Protein AF-A0AAU2MP85-F1 (afdb_monomer)

pLDDT: mean 81.21, std 19.32, range [34.66, 97.31]

Sequence (90 aa):
MATGSSPSCTCSVAPSAASRCAPPAGLFSGDIVYDGRLLDDIHGADQKNYVATIARLRNLPVTVVHPGHESPFDGTRLREIADAYIAARP

Nearest PDB structures (foldseek):
  4bp0-assembly1_A  TM=6.586E-01  e=6.583E-03  Pseudomonas aeruginosa
  5ls3-assembly1_B  TM=6.356E-01  e=9.115E-03  Pseudomonas aeruginosa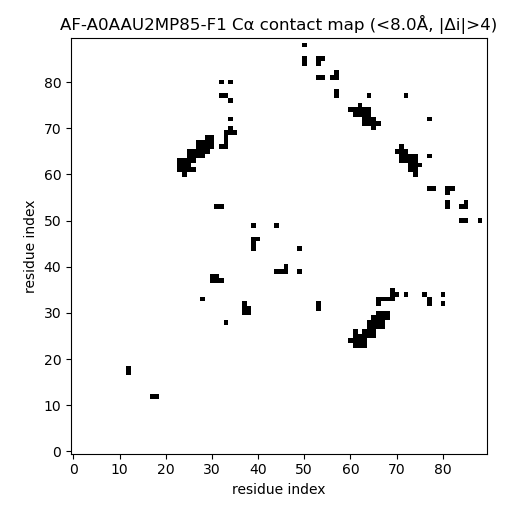
  5ls3-assembly2_A  TM=6.646E-01  e=1.638E-02  Pseudomonas aeruginosa
  6cqs-assembly1_A  TM=7.001E-01  e=6.021E-02  Sediminispirochaeta smaragdinae DSM 11293
  3adr-assembly2_B  TM=6.526E-01  e=8.898E-02  Sulfurisphaera tokodaii str. 7

Radius of gyration: 18.06 Å; Cα contacts (8 Å, |Δi|>4): 94; chains: 1; bounding box: 33×52×46 Å

Solvent-accessible surface area (backbone atoms only — not comparable to full-atom values): 5858 Å² total; per-residue (Å²): 141,86,90,74,84,72,85,75,82,74,83,78,82,58,92,91,61,90,81,72,86,69,77,80,40,70,39,78,43,36,80,76,51,55,102,66,89,74,73,56,89,45,95,89,52,53,55,69,62,47,47,54,48,40,59,53,58,49,73,50,86,43,50,34,35,44,30,67,52,80,76,67,46,42,35,66,59,47,36,52,57,33,51,56,53,44,72,76,57,128

Mean predicted aligned error: 10.7 Å

Structure (mmCIF, N/CA/C/O backbone):
data_AF-A0AAU2MP85-F1
#
_entry.id   AF-A0AAU2MP85-F1
#
loop_
_atom_site.group_PDB
_atom_site.id
_atom_site.type_symbol
_atom_site.label_atom_id
_atom_site.label_alt_id
_atom_site.label_comp_id
_atom_site.label_asym_id
_atom_site.label_entity_id
_atom_site.label_seq_id
_atom_site.pdbx_PDB_ins_code
_atom_site.Cartn_x
_atom_site.Cartn_y
_atom_site.Cartn_z
_atom_site.occupancy
_atom_site.B_iso_or_equiv
_atom_site.auth_seq_id
_atom_site.auth_comp_id
_atom_site.auth_asym_id
_atom_site.auth_atom_id
_atom_site.pdbx_PDB_model_num
ATOM 1 N N . MET A 1 1 ? 0.638 40.388 10.767 1.00 45.25 1 MET A N 1
ATOM 2 C CA . MET A 1 1 ? -0.136 39.394 9.997 1.00 45.25 1 MET A CA 1
ATOM 3 C C . MET A 1 1 ? 0.373 38.013 10.370 1.00 45.25 1 MET A C 1
ATOM 5 O O . MET A 1 1 ? 1.512 37.718 10.049 1.00 45.25 1 MET A O 1
ATOM 9 N N . ALA A 1 2 ? -0.427 37.252 11.119 1.00 37.94 2 ALA A N 1
ATOM 10 C CA . ALA A 1 2 ? -0.382 35.792 11.267 1.00 37.94 2 ALA A CA 1
ATOM 11 C C . ALA A 1 2 ? -1.521 35.405 12.229 1.00 37.94 2 ALA A C 1
ATOM 13 O O . ALA A 1 2 ? -1.316 35.205 13.421 1.00 37.94 2 ALA A O 1
ATOM 14 N N . THR A 1 3 ? -2.754 35.399 11.726 1.00 43.06 3 THR A N 1
ATOM 15 C CA . THR A 1 3 ? -3.903 34.811 12.424 1.00 43.06 3 THR A CA 1
ATOM 16 C C . THR A 1 3 ? -4.085 33.399 11.887 1.00 43.06 3 THR A C 1
ATOM 18 O O . THR A 1 3 ? -4.675 33.211 10.828 1.00 43.06 3 THR A O 1
ATOM 21 N N . GLY A 1 4 ? -3.541 32.414 12.594 1.00 34.66 4 GLY A N 1
ATOM 22 C CA . GLY A 1 4 ? -3.825 31.001 12.367 1.00 34.66 4 GLY A CA 1
ATOM 23 C C . GLY A 1 4 ? -4.341 30.407 13.667 1.00 34.66 4 GLY A C 1
ATOM 24 O O . GLY A 1 4 ? -3.547 29.984 14.501 1.00 34.66 4 GLY A O 1
ATOM 25 N N . SER A 1 5 ? -5.661 30.433 13.869 1.00 43.75 5 SER A N 1
ATOM 26 C CA . SER A 1 5 ? -6.296 29.655 14.936 1.00 43.75 5 SER A CA 1
ATOM 27 C C . SER A 1 5 ? -6.107 28.179 14.615 1.00 43.75 5 SER A C 1
ATOM 29 O O . SER A 1 5 ? -6.733 27.654 13.698 1.00 43.75 5 SER A O 1
ATOM 31 N N . SER A 1 6 ? -5.218 27.525 15.355 1.00 48.44 6 SER A N 1
ATOM 32 C CA . SER A 1 6 ? -5.136 26.069 15.386 1.00 48.44 6 SER A CA 1
ATOM 33 C C . SER A 1 6 ? -6.437 25.534 16.004 1.00 48.44 6 SER A C 1
ATOM 35 O O . SER A 1 6 ? -6.838 26.058 17.049 1.00 48.44 6 SER A O 1
ATOM 37 N N . PRO A 1 7 ? -7.133 24.552 15.400 1.00 47.75 7 PRO A N 1
ATOM 38 C CA . PRO A 1 7 ? -8.335 23.986 15.995 1.00 47.75 7 PRO A CA 1
ATOM 39 C C . PRO A 1 7 ? -7.940 23.268 17.285 1.00 47.75 7 PRO A C 1
ATOM 41 O O . PRO A 1 7 ? -7.297 22.218 17.276 1.00 47.75 7 PRO A O 1
ATOM 44 N N . SER A 1 8 ? -8.290 23.869 18.417 1.00 47.03 8 SER A N 1
ATOM 45 C CA . SER A 1 8 ? -8.152 23.246 19.720 1.00 47.03 8 SER A CA 1
ATOM 46 C C . SER A 1 8 ? -9.097 22.048 19.778 1.00 47.03 8 SER A C 1
ATOM 48 O O . SER A 1 8 ? -10.313 22.193 19.875 1.00 47.03 8 SER A O 1
ATOM 50 N N . CYS A 1 9 ? -8.539 20.838 19.725 1.00 38.31 9 CYS A N 1
ATOM 51 C CA . CYS A 1 9 ? -9.248 19.641 20.159 1.00 38.31 9 CYS A CA 1
ATOM 52 C C . CYS A 1 9 ? -9.617 19.823 21.637 1.00 38.31 9 CYS A C 1
ATOM 54 O O . CYS A 1 9 ? -8.787 19.628 22.526 1.00 38.31 9 CYS A O 1
ATOM 56 N N . THR A 1 10 ? -10.854 20.222 21.918 1.00 45.59 10 THR A N 1
ATOM 57 C CA . THR A 1 10 ? -11.391 20.210 23.274 1.00 45.59 10 THR A CA 1
ATOM 58 C C . THR A 1 10 ? -11.750 18.771 23.624 1.00 45.59 10 THR A C 1
ATOM 60 O O . THR A 1 10 ? -12.737 18.206 23.160 1.00 45.59 10 THR A O 1
ATOM 63 N N . CYS A 1 11 ? -10.911 18.142 24.445 1.00 39.59 11 CYS A N 1
ATOM 64 C CA . CYS A 1 11 ? -11.230 16.868 25.075 1.00 39.59 11 CYS A CA 1
ATOM 65 C C . CYS A 1 11 ? -12.308 17.124 26.140 1.00 39.59 11 CYS A C 1
ATOM 67 O O . CYS A 1 11 ? -12.001 17.441 27.287 1.00 39.59 11 CYS A O 1
ATOM 69 N N . SER A 1 12 ? -13.583 17.071 25.749 1.00 52.56 12 SER A N 1
ATOM 70 C CA . SER A 1 12 ? -14.687 17.055 26.708 1.00 52.56 12 SER A CA 1
ATOM 71 C C . SER A 1 12 ? -14.798 15.637 27.268 1.00 52.56 12 SER A C 1
ATOM 73 O O . SER A 1 12 ? -15.279 14.720 26.602 1.00 52.56 12 SER A O 1
ATOM 75 N N . VAL A 1 13 ? -14.265 15.431 28.472 1.00 53.16 13 VAL A N 1
ATOM 76 C CA . VAL A 1 13 ? -14.394 14.169 29.207 1.00 53.16 13 VAL A CA 1
ATOM 77 C C . VAL A 1 13 ? -15.832 14.052 29.710 1.00 53.16 13 VAL A C 1
ATOM 79 O O . VAL A 1 13 ? -16.212 14.694 30.686 1.00 53.16 13 VAL A O 1
ATOM 82 N N . ALA A 1 14 ? -16.629 13.204 29.063 1.00 53.06 14 ALA A N 1
ATOM 83 C CA . ALA A 1 14 ? -17.795 12.609 29.704 1.00 53.06 14 ALA A CA 1
ATOM 84 C C . ALA A 1 14 ? -17.303 11.528 30.689 1.00 53.06 14 ALA A C 1
ATOM 86 O O . ALA A 1 14 ? -16.474 10.693 30.304 1.00 53.06 14 ALA A O 1
ATOM 87 N N . PRO A 1 15 ? -17.767 11.498 31.952 1.00 50.59 15 PRO A N 1
ATOM 88 C CA . PRO A 1 15 ? -17.443 10.392 32.837 1.00 50.59 15 PRO A CA 1
ATOM 89 C C . PRO A 1 15 ? -18.169 9.153 32.300 1.00 50.59 15 PRO A C 1
ATOM 91 O O . PRO A 1 15 ? -19.387 9.164 32.153 1.00 50.59 15 PRO A O 1
ATOM 94 N N . SER A 1 16 ? -17.409 8.095 32.002 1.00 52.28 16 SER A N 1
ATOM 95 C CA . SER A 1 16 ? -17.866 6.806 31.449 1.00 52.28 16 SER A CA 1
ATOM 96 C C . SER A 1 16 ? -17.902 6.653 29.916 1.00 52.28 16 SER A C 1
ATOM 98 O O . SER A 1 16 ? -18.803 6.026 29.372 1.00 52.28 16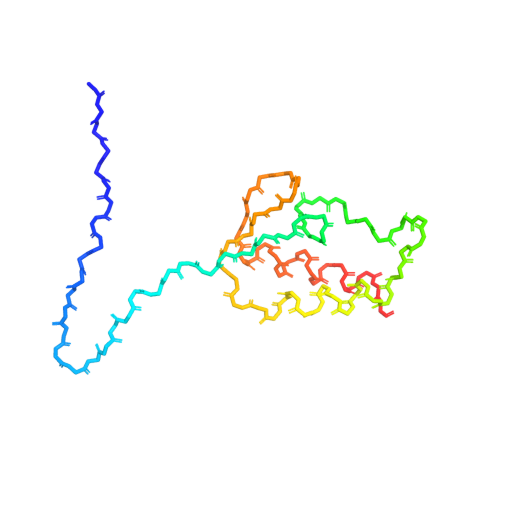 SER A O 1
ATOM 100 N N . ALA A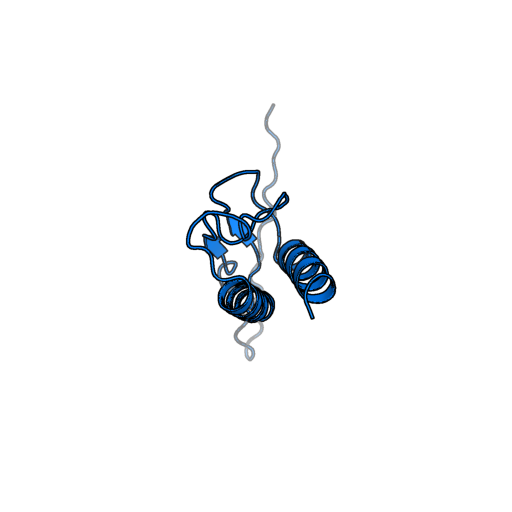 1 17 ? -16.871 7.122 29.212 1.00 54.25 17 ALA A N 1
ATOM 101 C CA . ALA A 1 17 ? -16.315 6.434 28.038 1.00 54.25 17 ALA A CA 1
ATOM 102 C C . ALA A 1 17 ? -14.925 7.015 27.755 1.00 54.25 17 ALA A C 1
ATOM 104 O O . ALA A 1 17 ? -14.785 8.213 27.522 1.00 54.25 17 ALA A O 1
ATOM 105 N N . ALA A 1 18 ? -13.875 6.194 27.801 1.00 59.53 18 ALA A N 1
ATOM 106 C CA . ALA A 1 18 ? -12.523 6.647 27.493 1.00 59.53 18 ALA A CA 1
ATOM 107 C C . ALA A 1 18 ? -12.409 6.983 25.995 1.00 59.53 18 ALA A C 1
ATOM 109 O O . ALA A 1 18 ? -12.071 6.119 25.187 1.00 59.53 18 ALA A O 1
ATOM 110 N N . SER A 1 19 ? -12.683 8.234 25.618 1.00 57.84 19 SER A N 1
ATOM 111 C CA . SER A 1 19 ? -12.295 8.763 24.311 1.00 57.84 19 SER A CA 1
ATOM 112 C C . SER A 1 19 ? -10.775 8.902 24.305 1.00 57.84 19 SER A C 1
ATOM 114 O O . SER A 1 19 ? -10.210 9.852 24.846 1.00 57.84 19 SER A O 1
ATOM 116 N N . ARG A 1 20 ? -10.085 7.885 23.786 1.00 63.53 20 ARG A N 1
ATOM 117 C CA . ARG A 1 20 ? -8.646 7.968 23.539 1.00 63.53 20 ARG A CA 1
ATOM 118 C C . ARG A 1 20 ? -8.439 8.687 22.213 1.00 63.53 20 ARG A C 1
ATOM 120 O O . ARG A 1 20 ? -8.779 8.145 21.166 1.00 63.53 20 ARG A O 1
ATOM 127 N N . CYS A 1 21 ? -7.817 9.862 22.255 1.00 56.97 21 CYS A N 1
ATOM 128 C CA . CYS A 1 21 ? -7.138 10.414 21.089 1.00 56.97 21 CYS A CA 1
ATOM 129 C C . CYS A 1 21 ? -5.960 9.487 20.761 1.00 56.97 21 CYS A C 1
ATOM 131 O O . CYS A 1 21 ? -4.912 9.560 21.402 1.00 56.97 21 CYS A O 1
ATOM 133 N N . ALA A 1 22 ? -6.153 8.559 19.825 1.00 63.50 22 ALA A N 1
ATOM 134 C CA . ALA A 1 22 ? -5.048 7.797 19.264 1.00 63.50 22 ALA A CA 1
ATOM 135 C C . ALA A 1 22 ? -4.269 8.702 18.295 1.00 63.50 22 ALA A C 1
ATOM 137 O O . ALA A 1 22 ? -4.897 9.465 17.554 1.00 63.50 22 ALA A O 1
ATOM 138 N N . PRO A 1 23 ? -2.925 8.654 18.283 1.00 66.81 23 PRO A N 1
ATOM 139 C CA . PRO A 1 23 ? -2.167 9.317 17.232 1.00 66.81 23 PRO A CA 1
ATOM 140 C C . PRO A 1 23 ? -2.576 8.744 15.862 1.00 66.81 23 PRO A C 1
ATOM 142 O O . PRO A 1 23 ? -2.931 7.562 15.786 1.00 66.81 23 PRO A O 1
ATOM 145 N N . PRO A 1 24 ? -2.540 9.549 14.783 1.00 71.00 24 PRO A N 1
ATOM 146 C CA . PRO A 1 24 ? -2.794 9.045 13.439 1.00 71.00 24 PRO A CA 1
ATOM 147 C C . PRO A 1 24 ? -1.848 7.876 13.136 1.00 71.00 24 PRO A C 1
ATOM 149 O O . PRO A 1 24 ? -0.643 7.950 13.386 1.00 71.00 24 PRO A O 1
ATOM 152 N N . ALA A 1 25 ? -2.400 6.783 12.616 1.00 86.00 25 ALA A N 1
ATOM 153 C CA . ALA A 1 25 ? -1.635 5.615 12.211 1.00 86.00 25 ALA A CA 1
ATOM 154 C C . ALA A 1 25 ? -0.879 5.917 10.906 1.00 86.00 25 ALA A C 1
ATOM 156 O O . ALA A 1 25 ? -1.458 5.894 9.816 1.00 86.00 25 ALA A O 1
ATOM 157 N N . GLY A 1 26 ? 0.411 6.234 11.027 1.00 92.88 26 GLY A N 1
ATOM 158 C CA . GLY A 1 26 ? 1.299 6.511 9.898 1.00 92.88 26 GLY A CA 1
ATOM 159 C C . GLY A 1 26 ? 1.968 5.256 9.333 1.00 92.88 26 GLY A C 1
ATOM 160 O O . GLY A 1 26 ? 2.455 4.418 10.091 1.00 92.88 26 GLY A O 1
ATOM 161 N N . LEU A 1 27 ? 2.030 5.147 8.004 1.00 94.44 27 LEU A N 1
ATOM 162 C CA . LEU A 1 27 ? 2.788 4.129 7.271 1.00 94.44 27 LEU A CA 1
ATOM 163 C C . LEU A 1 27 ? 3.946 4.788 6.521 1.00 94.44 27 LEU A C 1
ATOM 165 O O . LEU A 1 27 ? 3.710 5.612 5.648 1.00 94.44 27 LEU A O 1
ATOM 169 N N . PHE A 1 28 ? 5.181 4.377 6.791 1.00 94.50 28 PHE A N 1
ATOM 170 C CA . PHE A 1 28 ? 6.326 4.712 5.941 1.00 94.50 28 PHE A CA 1
ATOM 171 C C . PHE A 1 28 ? 6.481 3.608 4.893 1.00 94.50 28 PHE A C 1
ATOM 173 O O . PHE A 1 28 ? 6.962 2.524 5.214 1.00 94.50 28 PHE A O 1
ATOM 180 N N . SER A 1 29 ? 5.997 3.838 3.671 1.00 91.75 29 SER A N 1
ATOM 181 C CA . SER A 1 29 ? 5.903 2.784 2.648 1.00 91.75 29 SER A CA 1
ATOM 182 C C . SER A 1 29 ? 7.177 2.593 1.826 1.00 91.75 29 SER A C 1
ATOM 184 O O . SER A 1 29 ? 7.322 1.548 1.189 1.00 91.75 29 SER A O 1
ATOM 186 N N . GLY A 1 30 ? 8.090 3.570 1.821 1.00 90.56 30 GLY A N 1
ATOM 187 C CA . GLY A 1 30 ? 9.242 3.555 0.915 1.00 90.56 30 GLY A CA 1
ATOM 188 C C . GLY A 1 30 ? 8.777 3.427 -0.539 1.00 90.56 30 GLY A C 1
ATOM 189 O O . GLY A 1 30 ? 7.861 4.138 -0.954 1.00 90.56 30 GLY A O 1
ATOM 190 N N . ASP A 1 31 ? 9.346 2.469 -1.269 1.00 90.19 31 ASP A N 1
ATOM 191 C CA . ASP A 1 31 ? 9.038 2.227 -2.689 1.00 90.19 31 ASP A CA 1
ATOM 192 C C . ASP A 1 31 ? 7.942 1.174 -2.916 1.00 90.19 31 ASP A C 1
ATOM 194 O O . ASP A 1 31 ? 7.647 0.788 -4.047 1.00 90.19 31 ASP A O 1
ATOM 198 N N . ILE A 1 32 ? 7.330 0.677 -1.838 1.00 91.94 32 ILE A N 1
ATOM 199 C CA . ILE A 1 32 ? 6.317 -0.381 -1.931 1.00 91.94 32 ILE A CA 1
ATOM 200 C C . ILE A 1 32 ? 4.984 0.181 -2.432 1.00 91.94 32 ILE A C 1
ATOM 202 O O . ILE A 1 32 ? 4.270 -0.499 -3.159 1.00 91.94 32 ILE A O 1
ATOM 206 N N . VAL A 1 33 ? 4.617 1.402 -2.035 1.00 92.56 33 VAL A N 1
ATOM 207 C CA . VAL A 1 33 ? 3.385 2.047 -2.504 1.00 92.56 33 VAL A CA 1
ATOM 208 C C . VAL A 1 33 ? 3.492 3.564 -2.422 1.00 92.56 33 VAL A C 1
ATOM 210 O O . VAL A 1 33 ? 3.882 4.117 -1.391 1.00 92.56 33 VAL A O 1
ATOM 213 N N . TYR A 1 34 ? 3.120 4.221 -3.514 1.00 93.75 34 TYR A N 1
ATOM 214 C CA . TYR A 1 34 ? 3.052 5.670 -3.665 1.00 93.75 34 TYR A CA 1
ATOM 215 C C . TYR A 1 34 ? 2.072 6.027 -4.786 1.00 93.75 34 TYR A C 1
ATOM 217 O O . TYR A 1 34 ? 1.667 5.152 -5.554 1.00 93.75 34 TYR A O 1
ATOM 225 N N . ASP A 1 35 ? 1.664 7.293 -4.863 1.00 88.94 35 ASP A N 1
ATOM 226 C CA . ASP A 1 35 ? 0.695 7.777 -5.852 1.00 88.94 35 ASP A CA 1
ATOM 227 C C . ASP A 1 35 ? 1.331 7.945 -7.245 1.00 88.94 35 ASP A C 1
ATOM 229 O O . ASP A 1 35 ? 1.532 9.045 -7.753 1.00 88.94 35 ASP A O 1
ATOM 233 N N . GLY A 1 36 ? 1.727 6.819 -7.836 1.00 85.94 36 GLY A N 1
ATOM 234 C CA . GLY A 1 36 ? 2.437 6.758 -9.103 1.00 85.94 36 GLY A CA 1
ATOM 235 C C . GLY A 1 36 ? 2.590 5.328 -9.615 1.00 85.94 36 GLY A C 1
ATOM 236 O O . GLY A 1 36 ? 1.874 4.408 -9.214 1.00 85.94 36 GLY A O 1
ATOM 237 N N . ARG A 1 37 ? 3.531 5.125 -10.542 1.00 86.31 37 ARG A N 1
ATOM 238 C CA . ARG A 1 37 ? 3.793 3.801 -11.122 1.00 86.31 37 ARG A CA 1
ATOM 239 C C . ARG A 1 37 ? 4.508 2.902 -10.113 1.00 86.31 37 ARG A C 1
ATOM 241 O O . ARG A 1 37 ? 5.645 3.193 -9.756 1.00 86.31 37 ARG A O 1
ATOM 248 N N . LEU A 1 38 ? 3.880 1.787 -9.744 1.00 88.69 38 LEU A N 1
ATOM 249 C CA . LEU A 1 38 ? 4.463 0.769 -8.863 1.00 88.69 38 LEU A CA 1
ATOM 250 C C . LEU A 1 38 ? 5.589 -0.024 -9.558 1.00 88.69 38 LEU A C 1
ATOM 252 O O . LEU A 1 38 ? 5.520 -0.284 -10.762 1.00 88.69 38 LEU A O 1
ATOM 256 N N . LEU A 1 39 ? 6.633 -0.387 -8.801 1.00 85.62 39 LEU A N 1
ATOM 257 C CA . LEU A 1 39 ? 7.873 -1.014 -9.302 1.00 85.62 39 LEU A CA 1
ATOM 258 C C . LEU A 1 39 ? 7.840 -2.545 -9.232 1.00 85.62 39 LEU A C 1
ATOM 260 O O . LEU A 1 39 ? 8.758 -3.175 -8.713 1.00 85.62 39 LEU A O 1
ATOM 264 N N . ASP A 1 40 ? 6.780 -3.163 -9.735 1.00 84.12 40 ASP A N 1
ATOM 265 C CA . ASP A 1 40 ? 6.643 -4.622 -9.708 1.00 84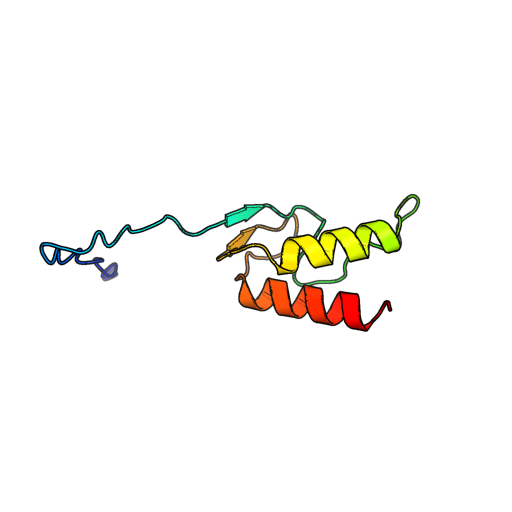.12 40 ASP A CA 1
ATOM 266 C C . ASP A 1 40 ? 7.300 -5.339 -10.903 1.00 84.12 40 ASP A C 1
ATOM 268 O O . ASP A 1 40 ? 7.418 -6.563 -10.902 1.00 84.12 40 ASP A O 1
ATOM 272 N N . ASP A 1 41 ? 7.750 -4.578 -11.903 1.00 84.19 41 ASP A N 1
ATOM 273 C CA . ASP A 1 41 ? 8.407 -5.051 -13.128 1.00 84.19 41 ASP A CA 1
ATOM 274 C C . ASP A 1 41 ? 9.880 -4.605 -13.178 1.00 84.19 41 ASP A C 1
ATOM 276 O O . ASP A 1 41 ? 10.340 -3.930 -14.100 1.00 84.19 41 ASP A O 1
ATOM 280 N N . ILE A 1 42 ? 10.618 -4.915 -12.111 1.00 86.50 42 ILE A N 1
ATOM 281 C CA . ILE A 1 42 ? 12.071 -4.722 -12.027 1.00 86.50 42 ILE A CA 1
ATOM 282 C C . ILE A 1 42 ? 12.769 -6.078 -11.926 1.00 86.50 42 ILE A C 1
ATOM 284 O O . ILE A 1 42 ? 12.192 -7.062 -11.460 1.00 86.50 42 ILE A O 1
ATOM 288 N N . HIS A 1 43 ? 14.031 -6.149 -12.355 1.00 87.12 43 HIS A N 1
ATOM 289 C CA . HIS A 1 43 ? 14.792 -7.395 -12.300 1.00 87.12 43 HIS A CA 1
ATOM 290 C C . HIS A 1 43 ? 14.868 -7.929 -10.860 1.00 87.12 43 HIS A C 1
ATOM 292 O O . HIS A 1 43 ? 15.357 -7.243 -9.965 1.00 87.12 43 HIS A O 1
ATOM 298 N N . GLY A 1 44 ? 14.378 -9.153 -10.650 1.00 83.50 44 GLY A N 1
ATOM 299 C CA . GLY A 1 44 ? 14.323 -9.796 -9.334 1.00 83.50 44 GLY A CA 1
ATOM 300 C C . GLY A 1 44 ? 13.040 -9.541 -8.533 1.00 83.50 44 GLY A C 1
ATOM 301 O O . GLY A 1 44 ? 12.900 -10.111 -7.453 1.00 83.50 44 GLY A O 1
ATOM 302 N N . ALA A 1 45 ? 12.094 -8.742 -9.038 1.00 87.38 45 ALA A N 1
ATOM 303 C CA . ALA A 1 45 ? 10.774 -8.621 -8.428 1.00 87.38 45 ALA A CA 1
ATOM 304 C C . ALA A 1 45 ? 9.916 -9.871 -8.680 1.00 87.38 45 ALA A C 1
ATOM 306 O O . ALA A 1 45 ? 9.954 -10.479 -9.750 1.00 87.38 45 ALA A O 1
ATOM 307 N N . ASP A 1 46 ? 9.103 -10.228 -7.685 1.00 91.12 46 ASP A N 1
ATOM 308 C CA . ASP A 1 46 ? 8.087 -11.272 -7.790 1.00 91.12 46 ASP A CA 1
ATOM 309 C C . ASP A 1 46 ? 6.704 -10.622 -7.694 1.00 91.12 46 ASP A C 1
ATOM 311 O O . ASP A 1 46 ? 6.298 -10.137 -6.634 1.00 91.12 46 ASP A O 1
ATOM 315 N N . GLN A 1 47 ? 5.974 -10.628 -8.810 1.00 91.00 47 GLN A N 1
ATOM 316 C CA . GLN A 1 47 ? 4.654 -10.005 -8.908 1.00 91.00 47 GLN A CA 1
ATOM 317 C C . GLN A 1 47 ? 3.632 -10.643 -7.957 1.00 91.00 47 GLN A C 1
ATOM 319 O O . GLN A 1 47 ? 2.797 -9.936 -7.400 1.00 91.00 47 GLN A O 1
ATOM 324 N N . LYS A 1 48 ? 3.703 -11.958 -7.702 1.00 92.12 48 LYS A N 1
ATOM 325 C CA . LYS A 1 48 ? 2.774 -12.637 -6.782 1.00 92.12 48 LYS A CA 1
ATOM 326 C C . LYS A 1 48 ? 3.020 -12.195 -5.344 1.00 92.12 48 LYS A C 1
ATOM 328 O O . LYS A 1 48 ? 2.072 -11.891 -4.618 1.00 92.12 48 LYS A O 1
ATOM 333 N N . ASN A 1 49 ? 4.286 -12.105 -4.942 1.00 93.81 49 ASN A N 1
ATOM 334 C CA . ASN A 1 49 ? 4.659 -11.580 -3.629 1.00 93.81 49 ASN A CA 1
ATOM 335 C C . ASN A 1 49 ? 4.304 -10.094 -3.496 1.00 93.81 49 ASN A C 1
ATOM 337 O O . ASN A 1 49 ? 3.899 -9.653 -2.416 1.00 93.81 49 ASN A O 1
ATOM 341 N N . TYR A 1 50 ? 4.405 -9.330 -4.584 1.00 94.50 50 TYR A N 1
ATOM 342 C CA . TYR A 1 50 ? 4.019 -7.925 -4.607 1.00 94.50 50 TYR A CA 1
ATOM 343 C C . TYR A 1 50 ? 2.504 -7.755 -4.431 1.00 94.50 50 TYR A C 1
ATOM 345 O O . TYR A 1 50 ? 2.077 -7.037 -3.529 1.00 94.50 50 TYR A O 1
ATOM 353 N N . VAL A 1 51 ? 1.680 -8.502 -5.177 1.00 95.25 51 VAL A N 1
ATOM 354 C CA . VAL A 1 51 ? 0.215 -8.544 -4.992 1.00 95.25 51 VAL A CA 1
ATOM 355 C C . VAL A 1 51 ? -0.146 -8.920 -3.552 1.00 95.25 51 VAL A C 1
ATOM 357 O O . VAL A 1 51 ? -0.945 -8.231 -2.917 1.00 95.25 51 VAL A O 1
ATOM 360 N N . ALA A 1 52 ? 0.488 -9.953 -2.986 1.00 95.69 52 ALA A N 1
ATOM 361 C CA . ALA A 1 52 ? 0.263 -10.347 -1.595 1.00 95.69 52 ALA A CA 1
ATOM 362 C C . ALA A 1 52 ? 0.652 -9.242 -0.593 1.00 95.69 52 ALA A C 1
ATOM 364 O O . ALA A 1 52 ? -0.014 -9.065 0.430 1.00 95.69 52 ALA A O 1
ATOM 365 N N . THR A 1 53 ? 1.709 -8.480 -0.881 1.00 95.31 53 THR A N 1
ATOM 366 C CA . THR A 1 53 ? 2.145 -7.339 -0.062 1.00 95.31 53 THR A CA 1
ATOM 367 C C . THR A 1 53 ? 1.130 -6.201 -0.122 1.00 95.31 53 THR A C 1
ATOM 369 O O . THR A 1 53 ? 0.676 -5.736 0.925 1.00 95.31 53 THR A O 1
ATOM 372 N N . ILE A 1 54 ? 0.700 -5.808 -1.322 1.00 95.81 54 ILE A N 1
ATOM 373 C CA . ILE A 1 54 ? -0.315 -4.769 -1.530 1.00 95.81 54 ILE A CA 1
ATOM 374 C C . ILE A 1 54 ? -1.643 -5.149 -0.854 1.00 95.81 54 ILE A C 1
ATOM 376 O O . ILE A 1 54 ? -2.238 -4.326 -0.156 1.00 95.81 54 ILE A O 1
ATOM 380 N N . ALA A 1 55 ? -2.064 -6.414 -0.948 1.00 96.19 55 ALA A N 1
ATOM 381 C CA . ALA A 1 55 ? -3.260 -6.914 -0.270 1.00 96.19 55 ALA A CA 1
ATOM 382 C C . ALA A 1 55 ? -3.166 -6.822 1.265 1.00 96.19 55 ALA A C 1
ATOM 384 O O . ALA A 1 55 ? -4.164 -6.546 1.933 1.00 96.19 55 ALA A O 1
ATOM 385 N N . ARG A 1 56 ? -1.975 -7.014 1.848 1.00 96.31 56 ARG A N 1
ATOM 386 C CA . ARG A 1 56 ? -1.757 -6.807 3.290 1.00 96.31 56 ARG A CA 1
ATOM 387 C C . ARG A 1 56 ? -1.850 -5.330 3.658 1.00 96.31 56 ARG A C 1
ATOM 389 O O . ARG A 1 56 ? -2.552 -5.002 4.611 1.00 96.31 56 ARG A O 1
ATOM 396 N N . LEU A 1 57 ? -1.195 -4.451 2.894 1.00 95.50 57 LEU A N 1
ATOM 397 C CA . LEU A 1 57 ? -1.199 -3.004 3.140 1.00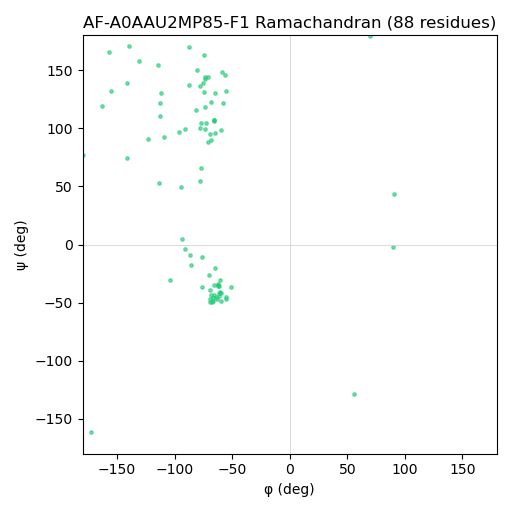 95.50 57 LEU A CA 1
ATOM 398 C C . LEU A 1 57 ? -2.608 -2.410 3.079 1.00 95.50 57 LEU A C 1
ATOM 400 O O . LEU A 1 57 ? -2.971 -1.612 3.941 1.00 95.50 57 LEU A O 1
ATOM 404 N N . ARG A 1 58 ? -3.426 -2.861 2.122 1.00 96.00 58 ARG A N 1
ATOM 405 C CA . ARG A 1 58 ? -4.832 -2.462 1.968 1.00 96.00 58 ARG A CA 1
ATOM 406 C C . ARG A 1 58 ? -5.654 -2.602 3.257 1.00 96.00 58 ARG A C 1
ATOM 408 O O . ARG A 1 58 ? -6.540 -1.789 3.520 1.00 96.00 58 ARG A O 1
ATOM 415 N N . ASN A 1 59 ? -5.374 -3.640 4.046 1.00 95.81 59 ASN A N 1
ATOM 416 C CA . ASN A 1 59 ? -6.142 -3.987 5.243 1.00 95.81 59 ASN A CA 1
ATOM 417 C C . ASN A 1 59 ? -5.611 -3.325 6.523 1.00 95.81 59 ASN A C 1
ATOM 419 O O . ASN A 1 59 ? -6.218 -3.475 7.584 1.00 95.81 59 ASN A O 1
ATOM 423 N N . LEU A 1 60 ? -4.494 -2.595 6.453 1.00 94.44 60 LEU A N 1
ATOM 424 C CA . LEU A 1 60 ? -3.971 -1.878 7.610 1.00 94.44 60 LEU A CA 1
ATOM 425 C C . LEU A 1 60 ? -4.842 -0.643 7.921 1.00 94.44 60 LEU A C 1
ATOM 427 O O . LEU A 1 60 ? -5.290 0.056 7.004 1.00 94.44 60 LEU A O 1
ATOM 431 N N . PRO A 1 61 ? -5.068 -0.318 9.208 1.00 93.06 61 PRO A N 1
ATOM 432 C CA . PRO A 1 61 ? -5.816 0.868 9.620 1.00 93.06 61 PRO A CA 1
ATOM 433 C C . PRO A 1 61 ? -4.952 2.137 9.509 1.00 93.06 61 PRO A C 1
ATOM 435 O O . PRO A 1 61 ? -4.768 2.857 10.482 1.00 93.06 61 PRO A O 1
ATOM 438 N N . VAL A 1 62 ? -4.384 2.393 8.328 1.00 94.00 62 VAL A N 1
ATOM 439 C CA . VAL A 1 62 ? -3.520 3.548 8.049 1.00 94.00 62 VAL A CA 1
ATOM 440 C C . VAL A 1 62 ? -4.370 4.798 7.845 1.00 94.00 62 VAL A C 1
ATOM 442 O O . VAL A 1 62 ? -5.383 4.761 7.141 1.00 94.00 62 VAL A O 1
ATOM 445 N N . THR A 1 63 ? -3.942 5.908 8.442 1.00 94.31 63 THR A N 1
ATOM 446 C CA . THR A 1 63 ? -4.537 7.235 8.245 1.00 94.31 63 THR A CA 1
ATOM 447 C C . THR A 1 63 ? -3.683 8.122 7.342 1.00 94.31 63 THR A C 1
ATOM 449 O O . THR A 1 63 ? -4.240 8.943 6.625 1.00 94.31 63 THR A O 1
ATOM 452 N N . VAL A 1 64 ? -2.356 7.951 7.349 1.00 95.19 64 VAL A N 1
ATOM 453 C CA . VAL A 1 64 ? -1.415 8.700 6.498 1.00 95.19 64 VAL A CA 1
ATOM 454 C C . VAL A 1 64 ? -0.289 7.794 6.005 1.00 95.19 64 VAL A C 1
ATOM 456 O O . VAL A 1 64 ? 0.232 6.978 6.763 1.00 95.19 64 VAL A O 1
ATOM 459 N N . VAL A 1 65 ? 0.090 7.937 4.740 1.00 96.19 65 VAL A N 1
ATOM 460 C CA . VAL A 1 65 ? 1.215 7.246 4.110 1.00 96.19 65 VAL A CA 1
ATOM 461 C C . VAL A 1 65 ? 2.307 8.259 3.790 1.00 96.19 65 VAL A C 1
ATOM 463 O O . VAL A 1 65 ? 2.047 9.291 3.178 1.00 96.19 65 VAL A O 1
ATOM 466 N N . HIS A 1 66 ? 3.531 7.941 4.192 1.00 95.94 66 HIS A N 1
ATOM 467 C CA . HIS A 1 66 ? 4.761 8.655 3.882 1.00 95.94 66 HIS A CA 1
ATOM 468 C C . HIS A 1 66 ? 5.588 7.798 2.914 1.00 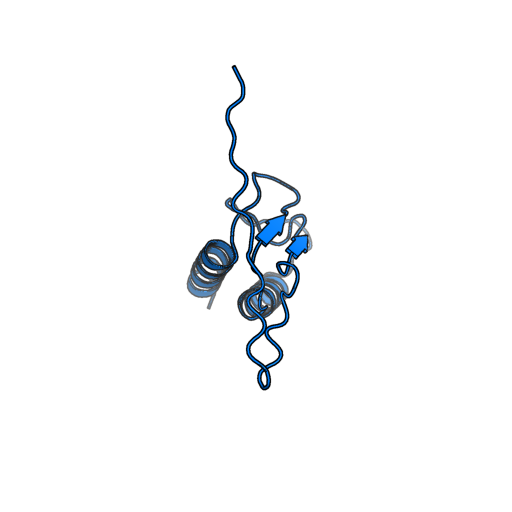95.94 66 HIS A C 1
ATOM 470 O O . HIS A 1 66 ? 6.324 6.907 3.358 1.00 95.94 66 HIS A O 1
ATOM 476 N N . PRO A 1 67 ? 5.428 8.001 1.600 1.00 94.50 67 PRO A N 1
ATOM 477 C CA . PRO A 1 67 ? 6.172 7.243 0.608 1.00 94.50 67 PRO A CA 1
ATOM 478 C C . PRO A 1 67 ? 7.636 7.681 0.497 1.00 94.50 67 PRO A C 1
ATOM 480 O O . PRO A 1 67 ? 8.016 8.756 0.961 1.00 94.50 67 PRO A O 1
ATOM 483 N N . GLY A 1 68 ? 8.466 6.827 -0.110 1.00 90.12 68 GLY A N 1
ATOM 484 C CA . GLY A 1 68 ? 9.862 7.153 -0.436 1.00 90.12 68 GLY A CA 1
ATOM 485 C C . GLY A 1 68 ? 9.981 8.194 -1.554 1.00 90.12 68 GLY A C 1
ATOM 486 O O . GLY A 1 68 ? 10.936 8.971 -1.588 1.00 90.12 68 GLY A O 1
ATOM 487 N N . HIS A 1 69 ?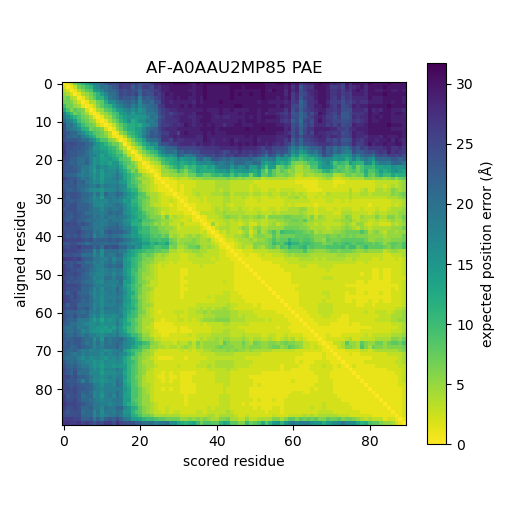 8.966 8.247 -2.417 1.00 84.62 69 HIS A N 1
ATOM 488 C CA . HIS A 1 69 ? 8.802 9.190 -3.518 1.00 84.62 69 HIS A CA 1
ATOM 489 C C . HIS A 1 69 ? 7.398 9.803 -3.481 1.00 84.62 69 HIS A C 1
ATOM 491 O O . HIS A 1 69 ? 6.483 9.186 -2.954 1.00 84.62 69 HIS A O 1
ATOM 497 N N . GLU A 1 70 ? 7.202 10.973 -4.089 1.00 88.12 70 GLU A N 1
ATOM 498 C CA . GLU A 1 70 ? 5.936 11.728 -4.069 1.00 88.12 70 GLU A CA 1
ATOM 499 C C . GLU A 1 70 ? 5.560 12.355 -2.713 1.00 88.12 70 GLU A C 1
ATOM 501 O O . GLU A 1 70 ? 6.290 12.298 -1.721 1.00 88.12 70 GLU A O 1
ATOM 506 N N . SER A 1 71 ? 4.416 13.045 -2.698 1.00 93.81 71 SER A N 1
ATOM 507 C CA . SER A 1 71 ? 3.859 13.669 -1.496 1.00 93.81 71 SER A CA 1
ATOM 508 C C . SER A 1 71 ? 3.115 12.648 -0.622 1.00 93.81 71 SER A C 1
ATOM 510 O O . SER A 1 71 ? 2.527 11.704 -1.152 1.00 93.81 71 SER A O 1
ATOM 512 N N . PRO A 1 72 ? 3.077 12.840 0.713 1.00 95.00 72 PRO A N 1
ATOM 513 C CA . PRO A 1 72 ? 2.235 12.038 1.595 1.00 95.00 72 PRO A CA 1
ATOM 514 C C . PRO A 1 72 ? 0.754 12.078 1.198 1.00 95.00 72 PRO A C 1
ATOM 516 O O . PRO A 1 72 ? 0.250 13.117 0.770 1.00 95.00 72 PRO A O 1
ATOM 519 N N . PHE A 1 73 ? 0.049 10.968 1.406 1.00 96.12 73 PHE A N 1
ATOM 520 C CA . PHE A 1 73 ? -1.374 10.816 1.080 1.00 96.12 73 PHE A CA 1
ATOM 521 C C . PHE A 1 73 ? -2.119 10.039 2.171 1.00 96.12 73 PHE A C 1
ATOM 523 O O . PHE A 1 73 ? -1.510 9.519 3.107 1.00 96.12 73 PHE A O 1
ATOM 530 N N . ASP A 1 74 ? -3.449 9.993 2.099 1.00 95.31 74 ASP A N 1
ATOM 531 C CA . ASP A 1 74 ? -4.274 9.372 3.136 1.00 95.31 74 ASP A CA 1
ATOM 532 C C . ASP A 1 74 ? -4.491 7.858 2.934 1.00 95.31 74 ASP A C 1
ATOM 534 O O . ASP A 1 74 ? -4.173 7.256 1.905 1.00 95.31 74 ASP A O 1
ATOM 538 N N . GLY A 1 75 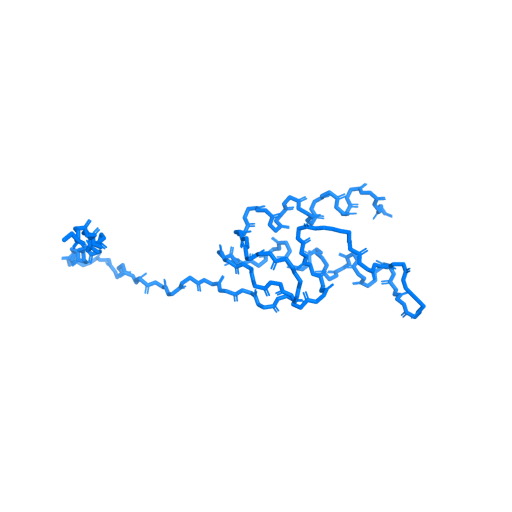? -5.058 7.206 3.949 1.00 94.75 75 GLY A N 1
ATOM 539 C CA . GLY A 1 75 ? -5.391 5.783 3.866 1.00 94.75 75 GLY A CA 1
ATOM 540 C C . GLY A 1 75 ? -6.475 5.440 2.834 1.00 94.75 75 GLY A C 1
ATOM 541 O O . GLY A 1 75 ? -6.577 4.283 2.429 1.00 94.75 75 GLY A O 1
ATOM 542 N N . THR A 1 76 ? -7.305 6.398 2.413 1.00 96.56 76 THR A N 1
ATOM 543 C CA . THR A 1 76 ? -8.315 6.176 1.366 1.00 96.56 76 THR A CA 1
ATOM 544 C C . THR A 1 76 ? -7.619 5.978 0.030 1.00 96.56 76 THR A C 1
ATOM 546 O O . THR A 1 76 ? -7.820 4.952 -0.620 1.00 96.56 76 THR A O 1
ATOM 549 N N . ARG A 1 77 ? -6.695 6.880 -0.304 1.00 96.62 77 ARG A N 1
ATOM 550 C CA . ARG A 1 77 ? -5.884 6.804 -1.512 1.00 96.62 77 ARG A CA 1
ATOM 551 C C . ARG A 1 77 ? -5.005 5.549 -1.549 1.00 96.62 77 ARG A C 1
ATOM 553 O O . ARG A 1 77 ? -4.887 4.924 -2.599 1.00 96.62 77 ARG A O 1
ATOM 560 N N . LEU A 1 78 ? -4.483 5.092 -0.402 1.00 96.88 78 LEU A N 1
ATOM 561 C CA . LEU A 1 78 ? -3.798 3.790 -0.297 1.00 96.88 78 LEU A CA 1
ATOM 562 C C . LEU A 1 78 ? -4.676 2.624 -0.776 1.00 96.88 78 LEU A C 1
ATOM 564 O O . LEU A 1 78 ? -4.201 1.751 -1.502 1.00 96.88 78 LEU A O 1
ATOM 568 N N . ARG A 1 79 ? -5.948 2.595 -0.364 1.00 97.06 79 ARG A N 1
ATOM 569 C CA . ARG A 1 79 ? -6.882 1.522 -0.737 1.00 97.06 79 ARG A CA 1
ATOM 570 C C . ARG A 1 79 ? -7.229 1.578 -2.217 1.00 97.06 79 ARG A C 1
ATOM 572 O O . ARG A 1 79 ? -7.253 0.529 -2.844 1.00 97.06 79 ARG A O 1
ATOM 579 N N . GLU A 1 80 ? -7.409 2.771 -2.779 1.00 97.31 80 GLU A N 1
ATOM 580 C CA . GLU A 1 80 ? -7.643 2.949 -4.218 1.00 97.31 80 GLU A CA 1
ATOM 581 C C . GLU A 1 80 ? -6.485 2.407 -5.061 1.00 97.31 80 GLU A C 1
ATOM 583 O O . GLU A 1 80 ? -6.712 1.639 -5.995 1.00 97.31 80 GLU A O 1
ATOM 588 N N . ILE A 1 81 ? -5.244 2.764 -4.712 1.00 96.25 81 ILE A N 1
ATOM 589 C CA . ILE A 1 81 ? -4.045 2.278 -5.409 1.00 96.25 81 ILE A CA 1
ATOM 590 C C . ILE A 1 81 ? -3.946 0.754 -5.284 1.00 96.25 81 ILE A C 1
ATOM 592 O O . ILE A 1 81 ? -3.689 0.066 -6.274 1.00 96.25 81 ILE A O 1
ATOM 596 N N . ALA A 1 82 ? -4.186 0.218 -4.084 1.00 96.50 82 ALA A N 1
ATOM 597 C CA . ALA A 1 82 ? -4.140 -1.217 -3.842 1.00 96.50 82 ALA A CA 1
ATOM 598 C C . ALA A 1 82 ? -5.205 -1.980 -4.645 1.00 96.50 82 ALA A C 1
ATOM 600 O O . ALA A 1 82 ? -4.884 -2.975 -5.292 1.00 96.50 82 ALA A O 1
ATOM 601 N N . ASP A 1 83 ? -6.450 -1.500 -4.641 1.00 96.81 83 ASP A N 1
ATOM 602 C CA . ASP A 1 83 ? -7.564 -2.106 -5.372 1.00 96.81 83 ASP A CA 1
ATOM 603 C C . ASP A 1 83 ? -7.330 -2.066 -6.883 1.00 96.81 83 ASP A C 1
ATOM 605 O O . ASP A 1 83 ? -7.486 -3.086 -7.557 1.00 96.81 83 ASP A O 1
ATOM 609 N N . ALA A 1 84 ? -6.879 -0.926 -7.412 1.00 95.88 84 ALA A N 1
ATOM 610 C CA . ALA A 1 84 ? -6.533 -0.794 -8.823 1.00 95.88 84 ALA A CA 1
ATOM 611 C C . ALA A 1 84 ? -5.396 -1.746 -9.228 1.00 95.88 84 ALA A C 1
ATOM 613 O O . ALA A 1 84 ? -5.462 -2.379 -10.284 1.00 95.88 84 ALA A O 1
ATOM 614 N N . TYR A 1 85 ? -4.366 -1.883 -8.387 1.00 94.94 85 TYR A N 1
ATOM 615 C CA . TYR A 1 85 ? -3.233 -2.761 -8.666 1.00 94.94 85 TYR A CA 1
ATOM 616 C C . TYR A 1 85 ? -3.626 -4.245 -8.672 1.00 94.94 85 TYR A C 1
ATOM 618 O O . TYR A 1 85 ? -3.256 -4.966 -9.601 1.00 94.94 85 TYR A O 1
ATOM 626 N N . ILE A 1 86 ? -4.394 -4.690 -7.671 1.00 94.88 86 ILE A N 1
ATOM 627 C CA . ILE A 1 86 ? -4.866 -6.080 -7.555 1.00 94.88 86 ILE A CA 1
ATOM 628 C C . ILE A 1 86 ? -5.824 -6.412 -8.706 1.00 94.88 86 ILE A C 1
ATOM 630 O O . ILE A 1 86 ? -5.681 -7.455 -9.338 1.00 94.88 86 ILE A O 1
ATOM 634 N N . ALA A 1 87 ? -6.757 -5.517 -9.045 1.00 94.50 87 ALA A N 1
ATOM 635 C CA . ALA A 1 87 ? -7.696 -5.740 -10.145 1.00 94.50 87 ALA A CA 1
ATOM 636 C C . ALA A 1 87 ? -6.999 -5.914 -11.507 1.00 94.50 87 ALA A C 1
ATOM 638 O O . ALA A 1 87 ? -7.491 -6.645 -12.365 1.00 94.50 87 ALA A O 1
ATOM 639 N N . ALA A 1 88 ? -5.845 -5.273 -11.706 1.00 92.19 88 ALA A N 1
ATOM 640 C CA . ALA A 1 88 ? -5.051 -5.414 -12.923 1.00 92.19 88 ALA A CA 1
ATOM 641 C C . ALA A 1 88 ? -4.250 -6.734 -13.001 1.00 92.19 88 ALA A C 1
ATOM 643 O O . ALA A 1 88 ? -3.683 -7.021 -14.055 1.00 92.19 88 ALA A O 1
ATOM 644 N N . ARG A 1 89 ? -4.157 -7.512 -11.909 1.00 85.94 89 ARG A N 1
ATOM 645 C CA . ARG A 1 89 ? -3.292 -8.704 -11.774 1.00 85.94 89 ARG A CA 1
ATOM 646 C C . ARG A 1 89 ? -3.990 -9.833 -10.987 1.00 85.94 89 ARG A C 1
ATOM 648 O O . ARG A 1 89 ? -3.663 -10.034 -9.815 1.00 85.94 89 ARG A O 1
ATOM 655 N N . PRO A 1 90 ? -4.956 -10.533 -11.609 1.00 63.50 90 PRO A N 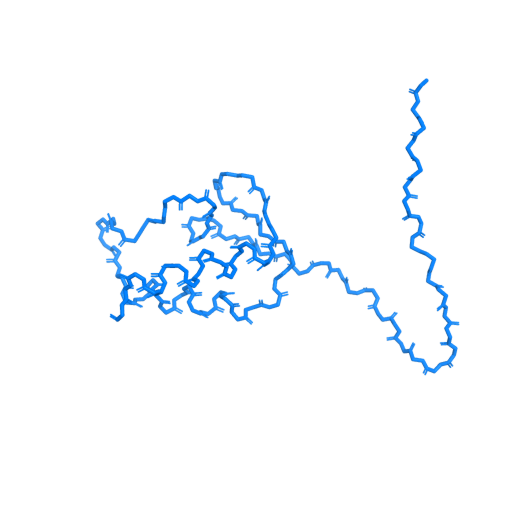1
ATOM 656 C CA . PRO A 1 90 ? -5.705 -11.622 -10.978 1.00 63.50 90 PRO A CA 1
ATOM 657 C C . PRO A 1 90 ? -4.867 -12.882 -10.708 1.00 63.50 90 PRO A C 1
ATOM 659 O O . PRO A 1 90 ? -3.891 -13.138 -11.452 1.00 63.50 90 PRO A O 1
#

Secondary structure (DSSP, 8-state):
--------------TT-----PPP-EEEEETSS-SS----SSTT--HHHHHHHHHHHHTS--SEEEESSS--EEHHHHHHHHHHHHHT--

Foldseek 3Di:
DDDDPDPPPPPPDDPPDPPDPDDAAEAACEQLDDPDDRDQPDVPHDLVVSLVVLVVLLPDSHQWYRYNDDDIDGSVVSNVRSVVSNVVPD